Protein AF-A0A833CGZ6-F1 (afdb_monomer)

Secondary structure (DSSP, 8-state):
-EEEEEEEEE-SSSEEEEEEEEEETT--EEEEEEEEEEEETTEEE-EEEEEEE---TTSTTTT-EEEEEEE-

Organism: NCBI:txid94626

Structure (mmCIF, N/CA/C/O backbone):
data_AF-A0A833CGZ6-F1
#
_entry.id   AF-A0A833CGZ6-F1
#
loop_
_atom_site.group_PDB
_atom_site.id
_atom_site.type_symbol
_atom_site.label_atom_id
_atom_site.label_alt_id
_atom_site.label_comp_id
_atom_site.label_asym_id
_atom_site.label_entity_id
_atom_site.label_seq_id
_atom_site.pdbx_PDB_ins_code
_atom_site.Cartn_x
_atom_site.Cartn_y
_atom_site.Cartn_z
_atom_site.occupancy
_atom_site.B_iso_or_equiv
_atom_site.auth_seq_id
_atom_site.auth_comp_id
_atom_site.auth_asym_id
_atom_site.auth_atom_id
_atom_site.pdbx_PDB_model_num
ATOM 1 N N . TRP A 1 1 ? 7.061 -11.329 -16.426 1.00 78.62 1 TRP A N 1
ATOM 2 C CA . TRP A 1 1 ? 6.501 -11.981 -15.219 1.00 78.62 1 TRP A CA 1
ATOM 3 C C . TRP A 1 1 ? 6.008 -10.901 -14.262 1.00 78.62 1 TRP A C 1
ATOM 5 O O . TRP A 1 1 ? 6.380 -9.751 -14.435 1.00 78.62 1 TRP A O 1
ATOM 15 N N . ALA A 1 2 ? 5.131 -11.229 -13.317 1.00 89.56 2 ALA A N 1
ATOM 16 C CA . ALA A 1 2 ? 4.655 -10.284 -12.310 1.00 89.56 2 ALA A CA 1
ATOM 17 C C . ALA A 1 2 ? 4.545 -11.001 -10.967 1.00 89.56 2 ALA A C 1
ATOM 19 O O . ALA A 1 2 ? 4.196 -12.181 -10.922 1.00 89.56 2 ALA A O 1
ATOM 20 N N . VAL A 1 3 ? 4.868 -10.293 -9.895 1.00 92.50 3 VAL A N 1
ATOM 21 C CA . VAL A 1 3 ? 4.745 -10.751 -8.517 1.00 92.50 3 VAL A CA 1
ATOM 22 C C . VAL A 1 3 ? 3.879 -9.768 -7.758 1.00 92.50 3 VAL A C 1
ATOM 24 O O . VAL A 1 3 ? 4.007 -8.556 -7.900 1.00 92.50 3 VAL A O 1
ATOM 27 N N . TRP A 1 4 ? 2.982 -10.296 -6.944 1.00 94.12 4 TRP A N 1
ATOM 28 C CA . TRP A 1 4 ? 2.153 -9.501 -6.058 1.00 94.12 4 TRP A CA 1
ATOM 29 C C . TRP A 1 4 ? 2.039 -10.219 -4.726 1.00 94.12 4 TRP A C 1
ATOM 31 O O . TRP A 1 4 ? 2.078 -11.448 -4.643 1.00 94.12 4 TRP A O 1
ATOM 41 N N . GLY A 1 5 ? 1.921 -9.436 -3.670 1.00 96.38 5 GLY A N 1
ATOM 42 C CA . GLY A 1 5 ? 1.810 -9.936 -2.317 1.00 96.38 5 GLY A CA 1
ATOM 43 C C . GLY A 1 5 ? 1.180 -8.881 -1.436 1.00 96.38 5 GLY A C 1
ATOM 44 O O . GLY A 1 5 ? 1.357 -7.684 -1.644 1.00 96.38 5 GLY A O 1
ATOM 45 N N . GLY A 1 6 ? 0.429 -9.326 -0.443 1.00 94.50 6 GLY A N 1
ATOM 46 C CA . GLY A 1 6 ? -0.186 -8.426 0.509 1.00 94.50 6 GLY A CA 1
ATOM 47 C C . GLY A 1 6 ? -0.329 -9.077 1.866 1.00 94.50 6 GLY A C 1
ATOM 48 O O . GLY A 1 6 ? -0.365 -10.301 1.987 1.00 94.50 6 GLY A O 1
ATOM 49 N N . ALA A 1 7 ? -0.401 -8.233 2.882 1.00 95.12 7 ALA A N 1
ATOM 50 C CA . ALA A 1 7 ? -0.654 -8.625 4.250 1.00 95.12 7 ALA A CA 1
ATOM 51 C C . ALA A 1 7 ? -1.763 -7.749 4.827 1.00 95.12 7 ALA A C 1
ATOM 53 O O . ALA A 1 7 ? -1.793 -6.534 4.624 1.00 95.12 7 ALA A O 1
ATOM 54 N N . ALA A 1 8 ? -2.656 -8.391 5.571 1.00 94.38 8 ALA A N 1
ATOM 55 C CA . ALA A 1 8 ? -3.658 -7.732 6.385 1.00 94.38 8 ALA A CA 1
ATOM 56 C C . ALA A 1 8 ? -3.309 -7.970 7.854 1.00 94.38 8 ALA A C 1
ATOM 58 O O . ALA A 1 8 ? -3.068 -9.106 8.268 1.00 94.38 8 ALA A O 1
ATOM 59 N N . PHE A 1 9 ? -3.278 -6.904 8.642 1.00 92.19 9 PHE A N 1
ATOM 60 C CA . PHE A 1 9 ? -3.003 -6.945 10.067 1.00 92.19 9 PHE A CA 1
ATOM 61 C C . PHE A 1 9 ? -4.119 -6.247 10.835 1.00 92.19 9 PHE A C 1
ATOM 63 O O . PHE A 1 9 ? -4.325 -5.036 10.728 1.00 92.19 9 PHE A O 1
ATOM 70 N N . LYS A 1 10 ? -4.838 -7.019 11.650 1.00 93.06 10 LYS A N 1
ATOM 71 C CA . LYS A 1 10 ? -5.824 -6.477 12.581 1.00 93.06 10 LYS A CA 1
ATOM 72 C C . LYS A 1 10 ? -5.093 -5.895 13.789 1.00 93.06 10 LYS A C 1
ATOM 74 O O . LYS A 1 10 ? -4.680 -6.633 14.677 1.00 93.06 10 LYS A O 1
ATOM 79 N N . ALA A 1 11 ? -4.922 -4.577 13.806 1.00 88.50 11 ALA A N 1
ATOM 80 C CA . ALA A 1 11 ? -4.218 -3.891 14.885 1.00 88.50 11 ALA A CA 1
ATOM 81 C C . ALA A 1 11 ? -5.080 -3.735 16.141 1.00 88.50 11 ALA A C 1
ATOM 83 O O . ALA A 1 11 ? -4.565 -3.808 17.252 1.00 88.50 11 ALA A O 1
ATOM 84 N N . THR A 1 12 ? -6.387 -3.516 15.977 1.00 88.62 12 THR A N 1
ATOM 85 C CA . THR A 1 12 ? -7.348 -3.443 17.088 1.00 88.62 12 THR A CA 1
ATOM 86 C C . THR A 1 12 ? -8.684 -4.058 16.675 1.00 88.62 12 THR A C 1
ATOM 88 O O . THR A 1 12 ? -8.879 -4.422 15.516 1.00 88.62 12 THR A O 1
ATOM 91 N N . GLU A 1 13 ? -9.647 -4.154 17.594 1.00 86.06 13 GLU A N 1
ATOM 92 C CA . GLU A 1 13 ? -11.008 -4.597 17.253 1.00 86.06 13 GLU A CA 1
ATOM 93 C C . GLU A 1 13 ? -11.678 -3.719 16.192 1.00 86.06 13 GLU A C 1
ATOM 95 O O . GLU A 1 13 ? -12.477 -4.232 15.415 1.00 86.06 13 GLU A O 1
ATOM 100 N N . LYS A 1 14 ? -11.291 -2.439 16.123 1.00 87.31 14 LYS A N 1
ATOM 101 C CA . LYS A 1 14 ? -11.857 -1.428 15.225 1.00 87.31 14 LYS A CA 1
ATOM 102 C C . LYS A 1 14 ? -10.963 -1.071 14.038 1.00 87.31 14 LYS A C 1
ATOM 104 O O . LYS A 1 14 ? -11.419 -0.360 13.155 1.00 87.31 14 LYS A O 1
ATOM 109 N N . ALA A 1 15 ? -9.697 -1.493 14.023 1.00 91.81 15 ALA A N 1
ATOM 110 C CA . ALA A 1 15 ? -8.711 -1.066 13.028 1.00 91.81 15 ALA A CA 1
ATOM 111 C C . ALA A 1 15 ? -8.029 -2.262 12.359 1.00 91.81 15 ALA A C 1
ATOM 113 O O . ALA A 1 15 ? -7.334 -3.039 13.023 1.00 91.81 15 ALA A O 1
ATOM 114 N N . THR A 1 16 ? -8.160 -2.357 11.037 1.00 94.25 16 THR A N 1
ATOM 115 C CA . THR A 1 16 ? -7.434 -3.326 10.207 1.00 94.25 16 THR A CA 1
ATOM 116 C C . THR A 1 16 ? -6.568 -2.592 9.198 1.00 94.25 16 THR A C 1
ATOM 118 O O . THR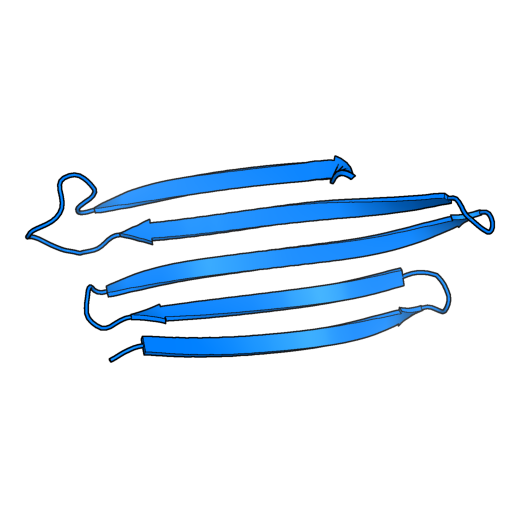 A 1 16 ? -7.069 -1.808 8.400 1.00 94.25 16 THR A O 1
ATOM 121 N N . PHE A 1 17 ? -5.269 -2.857 9.227 1.00 94.38 17 PHE A N 1
ATOM 122 C CA . PHE A 1 17 ? -4.300 -2.323 8.281 1.00 94.38 17 PHE A CA 1
ATOM 123 C C . PHE A 1 17 ? -4.105 -3.322 7.150 1.00 94.38 17 PHE A C 1
ATOM 125 O O . PHE A 1 17 ? -3.898 -4.505 7.407 1.00 94.38 17 PHE A O 1
ATOM 132 N N . ASN A 1 18 ? -4.121 -2.855 5.909 1.00 94.56 18 ASN A N 1
ATOM 133 C CA . ASN A 1 18 ? -3.782 -3.669 4.752 1.00 94.56 18 ASN A CA 1
ATOM 134 C C . ASN A 1 18 ? -2.626 -3.021 4.003 1.00 94.56 18 ASN A C 1
ATOM 136 O O . ASN A 1 18 ? -2.601 -1.808 3.803 1.00 94.56 18 ASN A O 1
ATOM 140 N N . LEU A 1 19 ? -1.685 -3.849 3.568 1.00 95.50 19 LEU A N 1
ATOM 141 C CA . LEU A 1 19 ? -0.573 -3.464 2.717 1.00 95.50 19 LEU A CA 1
ATOM 142 C C . LEU A 1 19 ? -0.511 -4.436 1.545 1.00 95.50 19 LEU A C 1
ATOM 144 O O . LEU A 1 19 ? -0.549 -5.648 1.738 1.00 95.50 19 LEU A O 1
ATOM 148 N N . GLN A 1 20 ? -0.406 -3.906 0.337 1.00 95.75 20 GLN A N 1
ATOM 149 C CA . GLN A 1 20 ? -0.305 -4.658 -0.905 1.00 95.75 20 GLN A CA 1
ATOM 150 C C . GLN A 1 20 ? 0.847 -4.100 -1.726 1.00 95.75 20 GLN A C 1
ATOM 152 O O . GLN A 1 20 ? 1.007 -2.889 -1.840 1.00 95.75 20 GLN A O 1
ATOM 157 N N . LEU A 1 21 ? 1.647 -4.988 -2.294 1.00 95.62 21 LEU A N 1
ATOM 158 C CA . LEU A 1 21 ? 2.787 -4.676 -3.138 1.00 95.62 21 LEU A CA 1
ATOM 159 C C . LEU A 1 21 ? 2.674 -5.5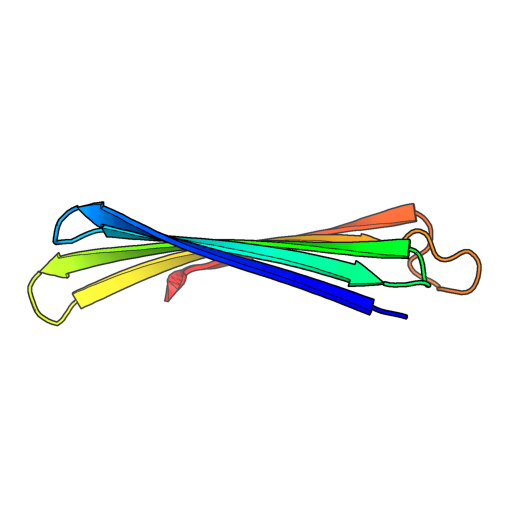03 -4.415 1.00 95.62 21 LEU A C 1
ATOM 161 O O . LEU A 1 21 ? 2.332 -6.686 -4.373 1.00 95.62 21 LEU A O 1
ATOM 165 N N . ALA A 1 22 ? 2.988 -4.891 -5.543 1.00 94.38 22 ALA A N 1
ATOM 166 C CA . ALA A 1 22 ? 3.060 -5.541 -6.834 1.00 94.38 22 ALA A CA 1
ATOM 167 C C . ALA A 1 22 ? 4.282 -5.031 -7.595 1.00 94.38 22 ALA A C 1
ATOM 169 O O . ALA A 1 22 ? 4.637 -3.855 -7.526 1.00 94.38 22 ALA A O 1
ATOM 170 N N . TYR A 1 23 ? 4.937 -5.933 -8.309 1.00 91.69 23 TYR A N 1
ATOM 171 C CA . TYR A 1 23 ? 6.061 -5.624 -9.170 1.00 91.69 23 TYR A CA 1
ATOM 172 C C . TYR A 1 23 ? 6.005 -6.487 -10.419 1.00 91.69 23 TYR A C 1
ATOM 174 O O . TYR A 1 23 ? 5.706 -7.680 -10.340 1.00 91.69 23 TYR A O 1
ATOM 182 N N . ASP A 1 24 ? 6.319 -5.909 -11.566 1.00 91.50 24 ASP A N 1
ATOM 183 C CA . ASP A 1 24 ? 6.348 -6.635 -12.826 1.00 91.50 24 ASP A CA 1
ATOM 184 C C . ASP A 1 24 ? 7.683 -6.520 -13.569 1.00 91.50 24 ASP A C 1
ATOM 186 O O . ASP A 1 24 ? 8.591 -5.773 -13.216 1.00 91.50 24 ASP A O 1
ATOM 190 N N . ASP A 1 25 ? 7.797 -7.315 -14.626 1.00 86.19 25 ASP A N 1
ATOM 191 C CA . ASP A 1 25 ? 8.965 -7.400 -15.503 1.00 86.19 25 ASP A CA 1
ATOM 192 C C . ASP A 1 25 ? 9.183 -6.142 -16.355 1.00 86.19 25 ASP A C 1
ATOM 194 O O .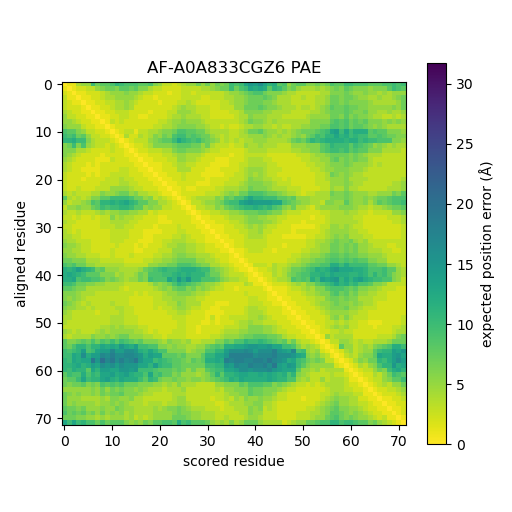 ASP A 1 25 ? 10.295 -5.906 -16.818 1.00 86.19 25 ASP A O 1
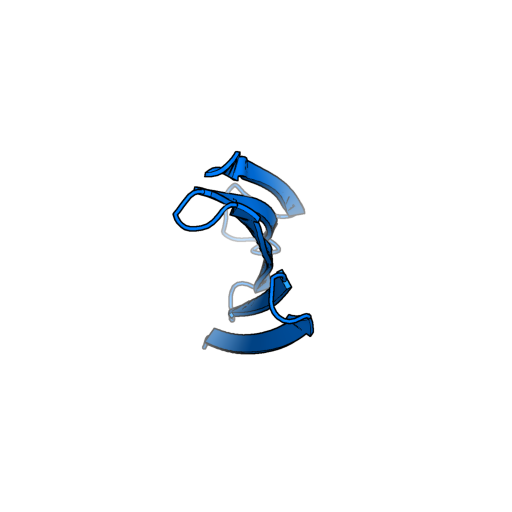ATOM 198 N N . THR A 1 26 ? 8.166 -5.282 -16.490 1.00 83.56 26 THR A N 1
ATOM 199 C CA . THR A 1 26 ? 8.342 -3.924 -17.036 1.00 83.56 26 THR A CA 1
ATOM 200 C C . THR A 1 26 ? 8.936 -2.963 -16.007 1.00 83.56 26 THR A C 1
ATOM 202 O O . THR A 1 26 ? 9.037 -1.767 -16.250 1.00 83.56 26 THR A O 1
ATOM 205 N N . LYS A 1 27 ? 9.372 -3.483 -14.854 1.00 85.25 27 LYS A N 1
ATOM 206 C CA . LYS A 1 27 ? 9.879 -2.727 -13.713 1.00 85.25 27 LYS A CA 1
ATOM 207 C C . LYS A 1 27 ? 8.879 -1.713 -13.166 1.00 85.25 27 LYS A C 1
ATOM 209 O O . LYS A 1 27 ? 9.273 -0.737 -12.526 1.00 85.25 27 LYS A O 1
ATOM 214 N N . THR A 1 28 ? 7.593 -1.957 -13.382 1.00 88.88 28 THR A N 1
ATOM 215 C CA . THR A 1 28 ? 6.548 -1.186 -12.727 1.00 88.88 28 THR A CA 1
ATOM 216 C C . THR A 1 28 ? 6.412 -1.699 -11.303 1.00 88.88 28 THR A C 1
ATOM 218 O O . THR A 1 28 ? 6.220 -2.893 -11.074 1.00 88.88 28 THR A O 1
ATOM 221 N N . PHE A 1 29 ? 6.526 -0.800 -10.333 1.00 91.75 29 PHE A N 1
ATOM 222 C CA . PHE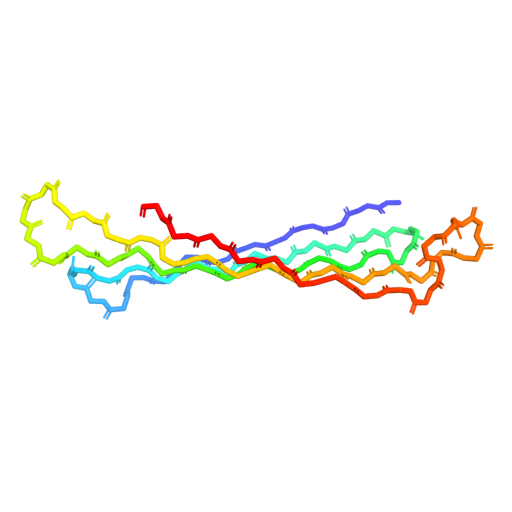 A 1 29 ? 6.328 -1.086 -8.919 1.00 91.75 29 PHE A CA 1
ATOM 223 C C . PHE A 1 29 ? 5.077 -0.369 -8.432 1.00 91.75 29 PHE A C 1
ATOM 225 O O . PHE A 1 29 ? 4.975 0.844 -8.575 1.00 91.75 29 PHE A O 1
ATOM 232 N N . ALA A 1 30 ? 4.153 -1.097 -7.815 1.00 93.62 30 ALA A N 1
ATOM 233 C CA . ALA A 1 30 ? 2.975 -0.534 -7.176 1.00 93.62 30 ALA A CA 1
ATOM 234 C C . ALA A 1 30 ? 2.914 -0.959 -5.707 1.00 93.62 30 ALA A C 1
ATOM 236 O O . ALA A 1 30 ? 3.103 -2.124 -5.364 1.00 93.62 30 ALA A O 1
ATOM 237 N N . ALA A 1 31 ? 2.613 -0.014 -4.829 1.00 95.31 31 ALA A N 1
ATOM 238 C CA . ALA A 1 31 ? 2.419 -0.232 -3.407 1.00 95.31 31 ALA A CA 1
ATOM 239 C C . ALA A 1 31 ? 1.127 0.451 -2.972 1.00 95.31 31 ALA A C 1
ATOM 241 O O . ALA A 1 31 ? 0.901 1.608 -3.297 1.00 95.31 31 ALA A O 1
ATOM 242 N N . THR A 1 32 ? 0.271 -0.246 -2.239 1.00 95.94 32 THR A N 1
ATOM 243 C CA . THR A 1 32 ? -0.978 0.299 -1.706 1.00 95.94 32 THR A CA 1
ATOM 244 C C . THR A 1 32 ? -1.098 -0.042 -0.236 1.00 95.94 32 THR A C 1
ATOM 246 O O . THR A 1 32 ? -0.957 -1.200 0.148 1.00 95.94 32 THR A O 1
ATOM 249 N N . ALA A 1 33 ? -1.388 0.957 0.586 1.00 95.56 33 ALA A N 1
ATOM 250 C CA . ALA A 1 33 ? -1.658 0.799 2.002 1.00 95.56 33 ALA A CA 1
ATOM 251 C C . ALA A 1 33 ? -3.024 1.402 2.329 1.00 95.56 33 ALA A C 1
ATOM 253 O O . ALA A 1 33 ? -3.341 2.506 1.889 1.00 95.56 33 ALA A O 1
ATOM 254 N N . ASN A 1 34 ? -3.832 0.702 3.118 1.00 94.88 34 ASN A N 1
ATOM 255 C CA . ASN A 1 34 ? -5.089 1.240 3.621 1.00 94.88 34 ASN A CA 1
ATOM 256 C C . ASN A 1 34 ? -5.344 0.832 5.070 1.00 94.88 34 ASN A C 1
ATOM 258 O O . ASN A 1 34 ? -4.755 -0.119 5.590 1.00 94.88 34 ASN A O 1
ATOM 262 N N . VAL A 1 35 ? -6.216 1.587 5.730 1.00 94.19 35 VAL A N 1
ATOM 263 C CA . VAL A 1 35 ? -6.621 1.332 7.112 1.00 94.19 35 VAL A CA 1
ATOM 264 C C . VAL A 1 35 ? -8.133 1.330 7.162 1.00 94.19 35 VAL A C 1
ATOM 266 O O . VAL A 1 35 ? -8.742 2.373 7.001 1.00 94.19 35 VAL A O 1
ATOM 269 N N . ALA A 1 36 ? -8.755 0.184 7.400 1.00 92.69 36 ALA A N 1
ATOM 270 C CA . ALA A 1 36 ? -10.182 0.119 7.679 1.00 92.69 36 ALA A CA 1
ATOM 271 C C . ALA A 1 36 ? -10.401 0.422 9.166 1.00 92.69 36 ALA A C 1
ATOM 273 O O . ALA A 1 36 ? -10.030 -0.395 10.015 1.00 92.69 36 ALA A O 1
ATOM 274 N N . TYR A 1 37 ? -10.962 1.593 9.478 1.00 91.88 37 TYR A N 1
ATOM 275 C CA . TYR A 1 37 ? -11.244 2.023 10.846 1.00 91.88 37 TYR A CA 1
ATOM 276 C C . TYR A 1 37 ? -12.743 2.204 11.087 1.00 91.88 37 TYR A C 1
ATOM 278 O O . TYR A 1 37 ? -13.392 3.050 10.475 1.00 91.88 37 TYR A O 1
ATOM 286 N N . GLU A 1 38 ? -13.299 1.421 12.004 1.00 92.38 38 GLU A N 1
ATOM 287 C CA . GLU A 1 38 ? -14.702 1.483 12.406 1.00 92.38 38 GLU A CA 1
ATOM 288 C C . GLU A 1 38 ? -14.880 2.437 13.594 1.00 92.38 38 GLU A C 1
ATOM 290 O O . GLU A 1 38 ? -14.530 2.116 14.733 1.00 92.38 38 GLU A O 1
ATOM 295 N N . LEU A 1 39 ? -15.421 3.635 13.344 1.00 86.50 39 LEU A N 1
ATOM 296 C CA . LEU A 1 39 ? -15.631 4.629 14.403 1.00 86.50 39 LEU A CA 1
ATOM 297 C C . LEU A 1 39 ? -16.806 4.210 15.294 1.00 86.50 39 LEU A C 1
ATOM 299 O O . LEU A 1 39 ? -16.676 4.125 16.522 1.00 86.50 39 LEU A O 1
ATOM 303 N N . VAL A 1 40 ? -17.942 3.920 14.657 1.00 90.50 40 VAL A N 1
ATOM 304 C CA . VAL A 1 40 ? -19.175 3.428 15.281 1.00 90.50 40 VAL A CA 1
ATOM 305 C C . VAL A 1 40 ? -19.713 2.240 14.480 1.00 90.50 40 VAL A C 1
ATOM 307 O O . VAL A 1 40 ? -19.404 2.147 13.291 1.00 90.50 40 VAL A O 1
ATOM 310 N N . PRO A 1 41 ? -20.518 1.349 15.089 1.00 87.31 41 PRO A N 1
ATOM 311 C CA . PRO A 1 41 ? -21.101 0.214 14.384 1.00 87.31 41 PRO A CA 1
ATOM 312 C C . PRO A 1 41 ? -21.811 0.639 13.096 1.00 87.31 41 PRO A C 1
ATOM 314 O O . PRO A 1 41 ? -22.749 1.436 13.133 1.00 87.31 41 PRO A O 1
ATOM 317 N N . GLY A 1 42 ? -21.339 0.126 11.959 1.00 84.81 42 GLY A N 1
ATOM 318 C CA . GLY A 1 42 ? -21.875 0.458 10.633 1.00 84.81 42 GLY A CA 1
ATOM 319 C C . GLY A 1 42 ? -21.305 1.725 9.982 1.00 84.81 42 GLY A C 1
ATOM 320 O O . GLY A 1 42 ? -21.752 2.085 8.896 1.00 84.81 42 GLY A O 1
ATOM 321 N N . PHE A 1 43 ? -20.315 2.385 10.595 1.00 88.69 43 PHE A N 1
ATOM 322 C CA . PHE A 1 43 ? -19.584 3.506 10.000 1.00 88.69 43 PHE A CA 1
ATOM 323 C C . PHE A 1 43 ? -18.074 3.246 10.018 1.00 88.69 43 PHE A C 1
ATOM 325 O O . PHE A 1 43 ? -17.376 3.471 11.015 1.00 88.69 43 PHE A O 1
ATOM 332 N N . THR A 1 44 ? -17.579 2.778 8.876 1.00 92.50 44 THR A N 1
ATOM 333 C CA . THR A 1 44 ? -16.166 2.493 8.635 1.00 92.50 44 THR A CA 1
ATOM 334 C C . THR A 1 44 ? -15.599 3.539 7.695 1.00 92.50 44 THR A C 1
ATOM 336 O O . THR A 1 44 ? -16.154 3.769 6.629 1.00 92.50 44 THR A O 1
ATOM 339 N N . ILE A 1 45 ? -14.483 4.147 8.085 1.00 92.44 45 ILE A N 1
ATOM 340 C CA . ILE A 1 45 ? -13.696 5.019 7.218 1.00 92.44 45 ILE A CA 1
ATOM 341 C C . ILE A 1 45 ? -12.464 4.235 6.787 1.00 92.44 45 ILE A C 1
ATOM 343 O O . ILE A 1 45 ? -11.743 3.683 7.622 1.00 92.44 45 ILE A O 1
ATOM 347 N N . THR A 1 46 ? -12.214 4.208 5.485 1.00 94.81 46 THR A N 1
ATOM 348 C CA . THR A 1 46 ? -11.081 3.515 4.879 1.00 94.81 46 THR A CA 1
ATOM 349 C C . THR A 1 46 ? -10.215 4.498 4.096 1.00 94.81 46 THR A C 1
ATOM 351 O O . THR A 1 46 ? -10.396 4.638 2.883 1.00 94.81 46 THR A O 1
ATOM 354 N N . PRO A 1 47 ? -9.277 5.210 4.747 1.00 94.00 47 PRO A N 1
ATOM 355 C CA . PRO A 1 47 ? -8.196 5.876 4.037 1.00 94.00 47 PRO A CA 1
ATOM 356 C C . PRO A 1 47 ? -7.318 4.852 3.313 1.00 94.00 47 PRO A C 1
ATOM 358 O O . PRO A 1 47 ? -6.863 3.869 3.900 1.00 94.00 47 PRO A O 1
ATOM 361 N N . GLU A 1 48 ? -7.058 5.116 2.041 1.00 94.62 48 GLU A N 1
ATOM 362 C CA . GLU A 1 48 ? -6.197 4.343 1.159 1.00 94.62 48 GLU A CA 1
ATOM 363 C C . GLU A 1 48 ? -5.211 5.279 0.467 1.00 94.62 48 GLU A C 1
ATOM 365 O O . GLU A 1 48 ? -5.577 6.363 0.008 1.00 94.62 48 GLU A O 1
ATOM 370 N N . VAL A 1 49 ? -3.957 4.848 0.398 1.00 95.44 49 VAL A N 1
ATOM 371 C CA . VAL A 1 49 ? -2.895 5.509 -0.349 1.00 95.44 49 VAL A CA 1
ATOM 372 C C . VAL A 1 49 ? -2.194 4.486 -1.228 1.00 95.44 49 VAL A C 1
ATOM 374 O O . VAL A 1 49 ? -1.815 3.406 -0.773 1.00 95.44 49 VAL A O 1
ATOM 377 N N . SER A 1 50 ? -2.001 4.847 -2.487 1.00 95.56 50 SER A N 1
ATOM 378 C CA . SER A 1 50 ? -1.322 4.040 -3.488 1.00 95.56 50 SER A CA 1
ATOM 379 C C . SER A 1 50 ? -0.185 4.837 -4.105 1.00 95.56 50 SER A C 1
ATOM 381 O O . SER A 1 50 ? -0.323 6.019 -4.414 1.00 95.56 50 SER A O 1
ATOM 383 N N . TYR A 1 51 ? 0.940 4.171 -4.301 1.00 94.12 51 TYR A N 1
ATOM 384 C CA . TYR A 1 51 ? 2.112 4.667 -4.992 1.00 94.12 51 TYR A CA 1
ATOM 385 C C . TYR A 1 51 ? 2.416 3.736 -6.157 1.00 94.12 51 TYR A C 1
ATOM 387 O O . TYR A 1 51 ? 2.413 2.519 -5.987 1.00 94.12 51 TYR A O 1
ATOM 395 N N . THR A 1 52 ? 2.670 4.297 -7.332 1.00 93.44 52 THR A N 1
ATOM 396 C CA . THR A 1 52 ? 3.110 3.536 -8.500 1.00 93.44 52 THR A CA 1
ATOM 397 C C . THR A 1 52 ? 4.302 4.226 -9.133 1.00 93.44 52 THR A C 1
ATOM 399 O O . THR A 1 52 ? 4.299 5.441 -9.299 1.00 93.44 52 THR A O 1
ATOM 402 N N . LYS A 1 53 ? 5.310 3.444 -9.490 1.00 91.62 53 LYS A N 1
ATOM 403 C CA . LYS A 1 53 ? 6.506 3.878 -10.192 1.00 91.62 53 LYS A CA 1
ATOM 404 C C . LYS A 1 53 ? 6.673 3.058 -11.454 1.00 91.62 53 LYS A C 1
ATOM 406 O O . LYS A 1 53 ? 6.581 1.832 -11.393 1.00 91.62 53 LYS A O 1
ATOM 411 N N . TRP A 1 54 ? 6.987 3.719 -12.557 1.00 91.19 54 TRP A N 1
ATOM 412 C CA . TRP A 1 54 ? 7.278 3.074 -13.832 1.00 91.19 54 TRP A CA 1
ATOM 413 C C . TRP A 1 54 ? 8.750 3.299 -14.203 1.00 91.19 54 TRP A C 1
ATOM 415 O O . TRP A 1 54 ? 9.226 4.429 -14.217 1.00 91.19 54 TRP A O 1
ATOM 425 N N . ASP A 1 55 ? 9.478 2.221 -1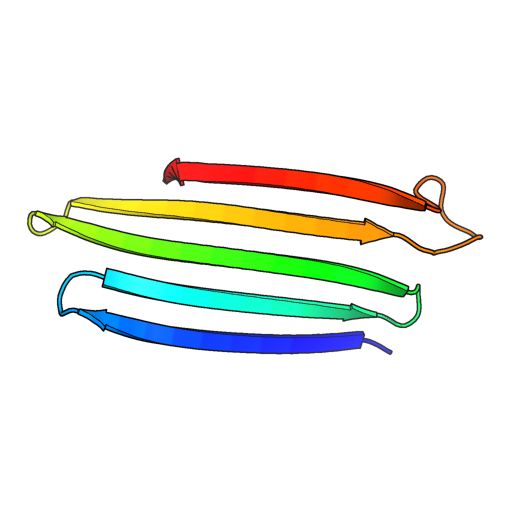4.505 1.00 82.94 55 ASP A N 1
ATOM 426 C CA . ASP A 1 55 ? 10.878 2.248 -14.981 1.0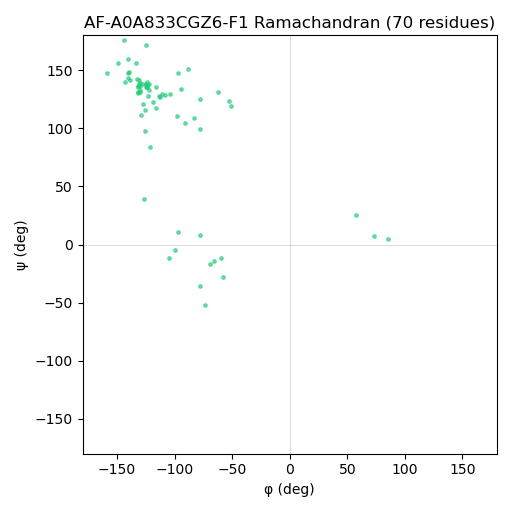0 82.94 55 ASP A CA 1
ATOM 427 C C . ASP A 1 55 ? 10.998 1.455 -16.297 1.00 82.94 55 ASP A C 1
ATOM 429 O O . ASP A 1 55 ? 11.935 0.687 -16.516 1.00 82.94 55 ASP A O 1
ATOM 433 N N . ASP A 1 56 ? 9.993 1.579 -17.167 1.00 82.94 56 ASP A N 1
ATOM 434 C CA . ASP A 1 56 ? 10.014 0.951 -18.485 1.00 82.94 56 ASP A CA 1
ATOM 435 C C . ASP A 1 56 ? 10.445 1.950 -19.558 1.00 82.94 56 ASP A C 1
ATOM 437 O O . ASP A 1 56 ? 9.662 2.801 -19.974 1.00 82.94 56 ASP A O 1
ATOM 441 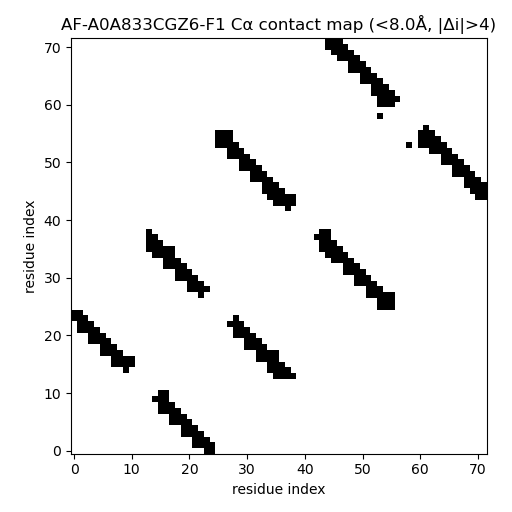N N . LYS A 1 57 ? 11.643 1.748 -20.116 1.00 77.50 57 LYS A N 1
ATOM 442 C CA . LYS A 1 57 ? 12.205 2.537 -21.229 1.00 77.50 57 LYS A CA 1
ATOM 443 C C . LYS A 1 57 ? 11.370 2.520 -22.512 1.00 77.50 57 LYS A C 1
ATOM 445 O O . LYS A 1 57 ? 11.676 3.252 -23.452 1.00 77.50 57 LYS A O 1
ATOM 450 N N . ARG A 1 58 ? 10.374 1.636 -22.609 1.00 79.69 58 ARG A N 1
ATOM 451 C CA . ARG A 1 58 ? 9.431 1.553 -23.736 1.00 79.69 58 ARG A CA 1
ATOM 452 C C . ARG A 1 58 ? 8.090 2.227 -23.445 1.00 79.69 58 ARG A C 1
ATOM 454 O O . ARG A 1 58 ? 7.260 2.311 -24.348 1.00 79.69 58 ARG A O 1
ATOM 461 N N . SER A 1 59 ? 7.880 2.708 -22.224 1.00 78.12 59 SER A N 1
ATOM 462 C CA . SER A 1 59 ? 6.658 3.374 -21.789 1.00 78.12 59 SER A CA 1
ATOM 463 C C . SER A 1 59 ? 6.802 4.892 -21.854 1.00 78.12 59 SER A C 1
ATOM 465 O O . SER A 1 59 ? 7.861 5.453 -21.589 1.00 78.12 59 SER A O 1
ATOM 467 N N . VAL A 1 60 ? 5.699 5.587 -22.138 1.00 80.12 60 VAL A N 1
ATOM 468 C CA . VAL A 1 60 ? 5.616 7.055 -22.005 1.00 80.12 60 VAL A CA 1
ATOM 469 C C . VAL A 1 60 ? 5.742 7.523 -20.549 1.00 80.12 60 VAL A C 1
ATOM 471 O O . VAL A 1 60 ? 5.945 8.708 -20.297 1.00 80.12 60 VAL A O 1
ATOM 474 N N . LEU A 1 61 ? 5.616 6.591 -19.601 1.00 81.38 61 LEU A N 1
ATOM 475 C CA . LEU A 1 61 ? 5.728 6.821 -18.165 1.00 81.38 61 LEU A CA 1
ATOM 476 C C . LEU A 1 61 ? 7.127 6.483 -17.617 1.00 81.38 61 LEU A C 1
ATOM 478 O O . LEU A 1 61 ? 7.280 6.437 -16.404 1.00 81.38 61 LEU A O 1
ATOM 482 N N . ASP A 1 62 ? 8.138 6.240 -18.464 1.00 84.62 62 ASP A N 1
ATOM 483 C CA . ASP A 1 62 ? 9.499 5.915 -18.005 1.00 84.62 62 ASP A CA 1
ATOM 484 C C . ASP A 1 62 ? 10.036 6.959 -17.012 1.00 84.62 62 ASP A C 1
ATOM 486 O O . ASP A 1 62 ? 10.075 8.158 -17.301 1.00 84.62 62 ASP A O 1
ATOM 490 N N . GLY A 1 63 ? 10.429 6.499 -15.825 1.00 83.69 63 GLY A N 1
ATOM 491 C CA . GLY A 1 63 ? 10.929 7.338 -14.740 1.00 83.69 63 GLY A CA 1
ATOM 492 C C . GLY A 1 63 ? 9.862 8.170 -14.022 1.00 83.69 63 GLY A C 1
ATOM 493 O O . GLY A 1 63 ? 10.226 9.007 -13.196 1.00 83.69 63 GLY A O 1
ATOM 494 N N . GLN A 1 64 ? 8.573 7.974 -14.318 1.00 88.94 64 GLN A N 1
ATOM 495 C CA . GLN A 1 64 ? 7.486 8.677 -13.641 1.00 88.94 64 GLN A CA 1
ATOM 496 C C . GLN A 1 64 ? 7.023 7.949 -12.379 1.00 88.94 64 GLN A C 1
ATOM 498 O O . GLN A 1 64 ? 7.049 6.721 -12.274 1.00 88.94 64 GLN A O 1
ATOM 503 N N . ASP A 1 65 ? 6.537 8.756 -11.443 1.00 91.94 65 ASP A N 1
ATOM 504 C CA . ASP A 1 65 ? 5.973 8.347 -10.168 1.00 91.94 65 ASP A CA 1
ATOM 505 C C . ASP A 1 65 ? 4.550 8.913 -10.044 1.00 91.94 65 ASP A C 1
ATOM 507 O O . ASP A 1 65 ? 4.300 10.069 -10.390 1.00 91.94 65 ASP A O 1
ATOM 511 N N . ALA A 1 66 ? 3.618 8.125 -9.513 1.00 92.88 66 ALA A N 1
ATOM 512 C CA . ALA A 1 66 ? 2.256 8.546 -9.208 1.00 92.88 66 ALA A CA 1
ATOM 513 C C . ALA A 1 66 ? 1.887 8.220 -7.763 1.00 92.88 66 ALA A C 1
ATOM 515 O O . ALA A 1 66 ? 2.141 7.122 -7.267 1.00 92.88 66 ALA A O 1
ATOM 516 N N . PHE A 1 67 ? 1.214 9.172 -7.121 1.00 93.56 67 PHE A N 1
ATOM 517 C CA . PHE A 1 67 ? 0.556 8.989 -5.835 1.00 93.56 67 PHE A CA 1
ATOM 518 C C . PHE A 1 67 ? -0.947 9.173 -6.007 1.00 93.56 67 PHE A C 1
ATOM 520 O O . PHE A 1 67 ? -1.400 10.125 -6.643 1.00 93.56 67 PHE A O 1
ATOM 527 N N . GLN A 1 68 ? -1.719 8.281 -5.401 1.00 93.50 68 GLN A N 1
ATOM 528 C CA . GLN A 1 68 ? -3.170 8.339 -5.366 1.00 93.50 68 GLN A CA 1
ATOM 529 C C . GLN A 1 68 ? -3.640 8.141 -3.929 1.00 93.50 68 GLN A C 1
ATOM 531 O O . GLN A 1 68 ? -3.078 7.343 -3.185 1.00 93.50 68 GLN A O 1
ATOM 536 N N . GLY A 1 69 ? -4.675 8.876 -3.539 1.00 94.00 69 GLY A N 1
ATOM 537 C CA . GLY A 1 69 ? -5.325 8.714 -2.247 1.00 94.00 69 GLY A CA 1
ATOM 538 C C . GLY A 1 69 ? -6.835 8.669 -2.412 1.00 94.00 69 GLY A C 1
ATOM 539 O O . GLY A 1 69 ? -7.389 9.388 -3.245 1.00 94.00 69 GLY A O 1
ATOM 540 N N . MET A 1 70 ? -7.500 7.835 -1.618 1.00 93.56 70 MET A N 1
ATOM 541 C CA . MET A 1 70 ? -8.956 7.786 -1.537 1.00 93.56 70 MET A CA 1
ATOM 542 C C . MET A 1 70 ? -9.394 7.582 -0.089 1.00 93.56 70 MET A C 1
ATOM 544 O O . MET A 1 70 ? -8.718 6.919 0.691 1.00 93.56 70 MET A O 1
ATOM 548 N N . ILE A 1 71 ? -10.543 8.146 0.268 1.00 92.12 71 ILE A N 1
ATOM 549 C CA . ILE A 1 71 ? -11.232 7.856 1.524 1.00 92.12 71 ILE A CA 1
ATOM 550 C C . ILE A 1 71 ? -12.633 7.382 1.145 1.00 92.12 71 ILE A C 1
ATOM 552 O O . ILE A 1 71 ? -13.308 8.057 0.366 1.00 92.12 71 ILE A O 1
ATOM 556 N N . ARG A 1 72 ? -13.045 6.223 1.661 1.00 87.44 72 ARG A N 1
ATOM 557 C CA . ARG A 1 72 ? -14.382 5.648 1.458 1.00 87.44 72 ARG A CA 1
ATOM 558 C C . ARG A 1 72 ? -14.954 5.065 2.737 1.00 87.44 72 ARG A C 1
ATOM 560 O O . ARG A 1 72 ? -14.137 4.697 3.613 1.00 87.44 72 ARG A O 1
#

Mean predicted aligned error: 4.89 Å

Nearest PDB structures (foldseek):
  8uzl-assembly2_B  TM=5.390E-01  e=3.624E-01  synthetic construct
  4frt-assembly2_B  TM=6.079E-01  e=6.491E-01  Pseudomonas aeruginosa PAO1
  2y0k-assembly1_A  TM=6.937E-01  e=1.515E+00  Pseudomonas aeruginosa PAO1
  4foz-assembly1_A  TM=6.571E-01  e=2.861E+00  Pseudomonas aeruginosa PAO1
  5dl5-assembly1_A  TM=6.197E-01  e=3.729E+00  Acinetobacter baumannii AB307-0294

Foldseek 3Di:
DKDKDKDWDDPDPFKIKIWIWMADPQRKTKIKIWIFGDPDVPDTKIKMKMKIAGCHPVDPRHGHIDIDIDID

Solvent-accessible surface area (backbone atoms only — not comparable to full-atom values): 3872 Å² total; per-residue (Å²): 105,75,50,73,53,70,52,77,46,72,79,47,100,44,32,34,39,37,39,38,40,37,41,35,72,58,47,35,39,37,40,37,41,34,38,46,33,46,82,49,95,95,43,59,47,31,49,32,41,36,41,38,37,31,58,26,91,87,46,99,48,46,76,38,75,48,78,48,76,52,74,83

Radius of gyration: 15.2 Å; Cα contacts (8 Å, |Δi|>4): 164; chains: 1; bounding box: 34×21×41 Å

pLDDT: mean 90.54, std 4.92, range [77.5, 96.38]

InterPro domains:
  IPR003684 Porin, alpha proteobacteria type [PF02530] (1-60)

Sequence (72 aa):
WAVWGGAAFKATEKATFNLQLAYDDTKTFAATANVAYE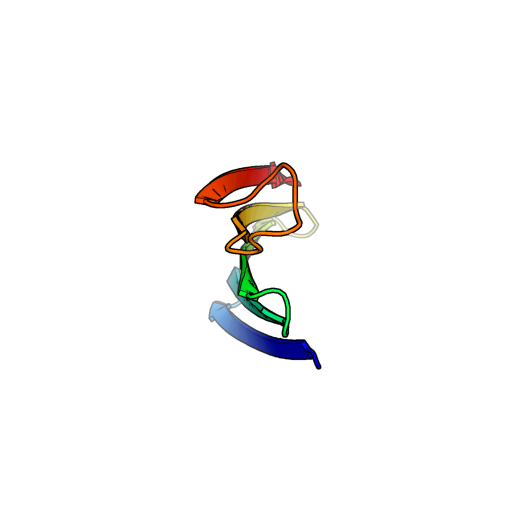LVPGFTITPEVSYTKWDDKRSVLDGQDAFQGMIR